Protein AF-A0A957F869-F1 (afdb_monomer_lite)

Sequence (112 aa):
MKTYLYTRLSDGGEVHIDPDADDVDLVDPKTAEVRRVDGFQYMIQVYFSQLPDDFMSSASLVDAVFCVLLANGNQPMTARDIGERVRRDPDVIVRTFSGPRVYQGIRPLLDE

Secondary structure (DSSP, 8-state):
-HHHHHHHHHTSSS----TT---EEEEPTTT--EEEE-HHHHHHHHHHHT--HHHHHHS-HHHHHHHHHHHTTT----HHHHHHHHTS-HHHHHHHHSSSSPBTTB-PPPP-

pLDDT: mean 80.65, std 11.9, range [48.16, 94.56]

Structure (mmCIF, N/CA/C/O backbone):
data_AF-A0A957F869-F1
#
_entry.id   AF-A0A957F869-F1
#
loop_
_atom_site.group_PDB
_atom_site.id
_atom_site.type_symbol
_atom_site.label_atom_id
_atom_site.label_alt_id
_atom_site.label_comp_id
_atom_site.label_asym_id
_atom_site.label_entity_id
_atom_site.label_seq_id
_atom_site.pdbx_PDB_ins_code
_atom_site.Cartn_x
_atom_site.Cartn_y
_atom_site.Cartn_z
_atom_site.occupancy
_atom_site.B_iso_or_equiv
_atom_site.auth_seq_id
_atom_site.auth_comp_id
_atom_site.auth_asym_id
_atom_site.auth_atom_id
_atom_site.pdbx_PDB_model_num
ATOM 1 N N . MET A 1 1 ? 7.340 11.496 -0.634 1.00 62.81 1 MET A N 1
ATOM 2 C CA . MET A 1 1 ? 7.102 10.034 -0.671 1.00 62.81 1 MET A CA 1
ATOM 3 C C . MET A 1 1 ? 8.298 9.279 -1.249 1.00 62.81 1 MET A C 1
ATOM 5 O O . MET A 1 1 ? 8.814 8.437 -0.528 1.00 62.81 1 MET A O 1
ATOM 9 N N . LYS A 1 2 ? 8.798 9.617 -2.456 1.00 64.38 2 LYS A N 1
ATOM 10 C CA . LYS A 1 2 ? 9.987 8.983 -3.079 1.00 64.38 2 LYS A CA 1
ATOM 11 C C . LYS A 1 2 ? 11.195 8.862 -2.121 1.00 64.38 2 LYS A C 1
ATOM 13 O O . LYS A 1 2 ? 11.672 7.761 -1.888 1.00 64.38 2 LYS A O 1
ATOM 18 N N . THR A 1 3 ? 11.583 9.947 -1.441 1.00 62.31 3 THR A N 1
ATOM 19 C CA . THR A 1 3 ? 12.694 9.953 -0.460 1.00 62.31 3 THR A CA 1
ATOM 20 C C . THR A 1 3 ? 12.495 8.990 0.719 1.00 62.31 3 THR A C 1
ATOM 22 O O . THR A 1 3 ? 13.434 8.315 1.118 1.00 62.31 3 THR A O 1
ATOM 25 N N . TYR A 1 4 ? 11.275 8.890 1.264 1.00 69.38 4 TYR A N 1
ATOM 26 C CA . TYR A 1 4 ? 10.968 7.991 2.390 1.00 69.38 4 TYR A CA 1
ATOM 27 C C . TYR A 1 4 ? 11.101 6.517 1.990 1.00 69.38 4 TYR A C 1
ATOM 29 O O . TYR A 1 4 ? 11.663 5.711 2.728 1.00 69.38 4 TYR A O 1
ATOM 37 N N . LEU A 1 5 ? 10.595 6.181 0.803 1.00 69.25 5 LEU A N 1
ATOM 38 C CA . LEU A 1 5 ? 10.668 4.835 0.244 1.00 69.25 5 LEU A CA 1
ATOM 39 C C . LEU A 1 5 ? 12.106 4.448 -0.107 1.00 69.25 5 LEU A C 1
ATOM 41 O O . LEU A 1 5 ? 12.518 3.343 0.224 1.00 69.25 5 LEU A O 1
ATOM 45 N N . TYR A 1 6 ? 12.874 5.370 -0.695 1.00 65.69 6 TYR A N 1
ATOM 46 C CA . TYR A 1 6 ? 14.288 5.161 -1.000 1.00 65.69 6 TYR A CA 1
ATOM 47 C C . TYR A 1 6 ? 15.081 4.800 0.262 1.00 65.69 6 TYR A C 1
ATOM 49 O O . TYR A 1 6 ? 15.647 3.717 0.332 1.00 65.69 6 TYR A O 1
ATOM 57 N N . THR A 1 7 ? 15.018 5.625 1.315 1.00 64.44 7 THR A N 1
ATOM 58 C CA . THR A 1 7 ? 15.716 5.336 2.581 1.00 64.44 7 THR A CA 1
ATOM 59 C C . THR A 1 7 ? 15.311 3.990 3.183 1.00 64.44 7 THR A C 1
ATOM 61 O O . THR A 1 7 ? 16.163 3.278 3.703 1.00 64.44 7 THR A O 1
ATOM 64 N N . ARG A 1 8 ? 14.028 3.613 3.100 1.00 67.31 8 ARG A N 1
ATOM 65 C CA . ARG A 1 8 ? 13.541 2.346 3.663 1.00 67.31 8 ARG A CA 1
ATOM 66 C C . ARG A 1 8 ? 13.981 1.111 2.869 1.00 67.31 8 ARG A C 1
ATOM 68 O O . ARG A 1 8 ? 14.060 0.033 3.447 1.00 67.31 8 ARG A O 1
ATOM 75 N N . LEU A 1 9 ? 14.241 1.254 1.573 1.00 64.19 9 LEU A N 1
ATOM 76 C CA . LEU A 1 9 ? 14.650 0.156 0.691 1.00 64.19 9 LEU A CA 1
ATOM 77 C C . LEU A 1 9 ? 16.174 0.022 0.598 1.00 64.19 9 LEU A C 1
ATOM 79 O O . LEU A 1 9 ? 16.680 -1.092 0.501 1.00 64.19 9 LEU A O 1
ATOM 83 N N . SER A 1 10 ? 16.914 1.129 0.702 1.00 59.75 10 SER A N 1
ATOM 84 C CA . SER A 1 10 ? 18.382 1.129 0.673 1.00 59.75 10 SER A CA 1
ATOM 85 C C . SER A 1 10 ? 19.031 0.439 1.880 1.00 59.75 10 SER A C 1
ATOM 87 O O . SER A 1 10 ? 20.179 0.019 1.782 1.00 59.75 10 SER A O 1
ATOM 89 N N . ASP A 1 11 ? 18.311 0.288 2.994 1.00 57.09 11 ASP A N 1
ATOM 90 C CA . ASP A 1 11 ? 18.814 -0.350 4.223 1.00 57.09 11 ASP A CA 1
ATOM 91 C C . ASP A 1 11 ? 18.819 -1.900 4.148 1.00 57.09 11 ASP A C 1
ATOM 93 O O . ASP A 1 11 ? 19.329 -2.565 5.046 1.00 57.09 11 ASP A O 1
ATOM 97 N N . GLY A 1 12 ? 18.249 -2.492 3.083 1.00 54.03 12 GLY A N 1
ATO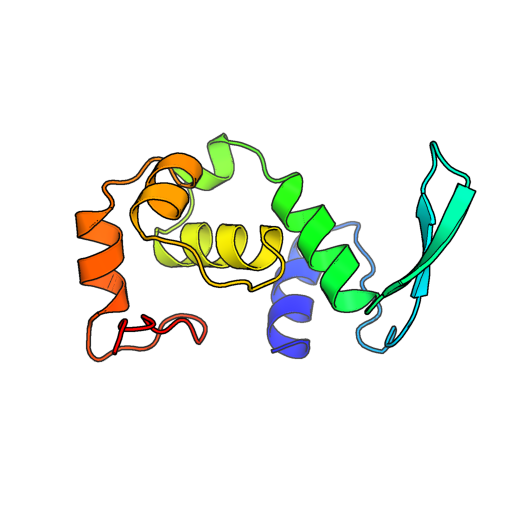M 98 C CA . GLY A 1 12 ? 18.031 -3.943 2.939 1.00 54.03 12 GLY A CA 1
ATOM 99 C C . GLY A 1 12 ? 18.942 -4.700 1.956 1.00 54.03 12 GLY A C 1
ATOM 100 O O . GLY A 1 12 ? 18.930 -5.928 1.968 1.00 54.03 12 GLY A O 1
ATOM 101 N N . GLY A 1 13 ? 19.753 -4.009 1.146 1.00 49.06 13 GLY A N 1
ATOM 102 C CA . GLY A 1 13 ? 20.711 -4.623 0.211 1.00 49.06 13 GLY A CA 1
ATOM 103 C C . GLY A 1 13 ? 20.204 -4.907 -1.220 1.00 49.06 13 GLY A C 1
ATOM 104 O O . GLY A 1 13 ? 19.050 -5.251 -1.449 1.00 49.06 13 GLY A O 1
ATOM 105 N N . GLU A 1 14 ? 21.134 -4.744 -2.172 1.00 48.16 14 GLU A N 1
ATOM 106 C CA . GLU A 1 14 ? 21.152 -5.046 -3.626 1.00 48.16 14 GLU A CA 1
ATOM 107 C C . GLU A 1 14 ? 20.242 -4.295 -4.618 1.00 48.16 14 GLU A C 1
ATOM 109 O O . GLU A 1 14 ? 20.555 -4.303 -5.810 1.00 48.16 14 GLU A O 1
ATOM 114 N N . VAL A 1 15 ? 19.202 -3.567 -4.202 1.00 54.12 15 VAL A N 1
ATOM 115 C CA . VAL A 1 15 ? 18.394 -2.778 -5.160 1.00 54.12 15 VAL A CA 1
ATOM 116 C C . VAL A 1 15 ? 18.853 -1.316 -5.196 1.00 54.12 15 VAL A C 1
ATOM 118 O O . VAL A 1 15 ? 18.484 -0.505 -4.346 1.00 54.12 15 VAL A O 1
ATOM 121 N N . HIS A 1 16 ? 19.647 -0.959 -6.209 1.00 56.25 16 HIS A N 1
ATOM 122 C CA . HIS A 1 16 ? 19.930 0.439 -6.547 1.00 56.25 16 HIS A CA 1
ATOM 123 C C . HIS A 1 16 ? 18.708 1.053 -7.239 1.00 56.25 16 HIS A C 1
ATOM 125 O O . HIS A 1 16 ? 18.488 0.856 -8.431 1.00 56.25 16 HIS A O 1
ATOM 131 N N . ILE A 1 17 ? 17.901 1.785 -6.474 1.00 59.59 17 ILE A N 1
ATOM 132 C CA . ILE A 1 17 ? 16.756 2.532 -6.995 1.00 59.59 17 ILE A CA 1
ATOM 133 C C . ILE A 1 17 ? 17.240 3.933 -7.352 1.00 59.59 17 ILE A C 1
ATOM 135 O O . ILE A 1 17 ? 17.579 4.691 -6.454 1.00 59.59 17 ILE A O 1
ATOM 139 N N . ASP A 1 18 ? 17.269 4.301 -8.628 1.00 64.94 18 ASP A N 1
ATOM 140 C CA . ASP A 1 18 ? 17.488 5.701 -8.997 1.00 64.94 18 ASP A CA 1
ATOM 141 C C . ASP A 1 18 ? 16.185 6.492 -8.748 1.00 64.94 18 ASP A C 1
ATOM 143 O O . ASP A 1 18 ? 15.177 6.226 -9.412 1.00 64.94 18 ASP A O 1
ATOM 147 N N . PRO A 1 19 ? 16.138 7.407 -7.758 1.00 59.50 19 PRO A N 1
ATOM 148 C CA . PRO A 1 19 ? 14.937 8.184 -7.467 1.00 59.50 19 PRO A CA 1
ATOM 149 C C . PRO A 1 19 ? 14.585 9.192 -8.574 1.00 59.50 19 PRO A C 1
ATOM 151 O O . PRO A 1 19 ? 13.436 9.645 -8.598 1.00 59.50 19 PRO A O 1
ATOM 154 N N . ASP A 1 20 ? 15.532 9.499 -9.470 1.00 63.69 20 ASP A N 1
ATOM 155 C CA . ASP A 1 20 ? 15.387 10.441 -10.585 1.00 63.69 20 ASP A CA 1
ATOM 156 C C . ASP A 1 20 ? 15.043 9.730 -11.914 1.00 63.69 20 ASP A C 1
ATOM 158 O O . ASP A 1 20 ? 14.932 10.366 -12.965 1.00 63.69 20 ASP A O 1
ATOM 162 N N . ALA A 1 21 ? 14.828 8.407 -11.889 1.00 64.38 21 ALA A N 1
ATOM 163 C CA . ALA A 1 21 ? 14.323 7.650 -13.033 1.00 64.38 21 ALA A CA 1
ATOM 164 C C . ALA A 1 21 ? 12.825 7.933 -13.254 1.00 64.38 21 ALA A C 1
ATOM 166 O O . ALA A 1 21 ? 11.956 7.166 -12.830 1.00 64.38 21 ALA A O 1
ATOM 167 N N . ASP A 1 22 ?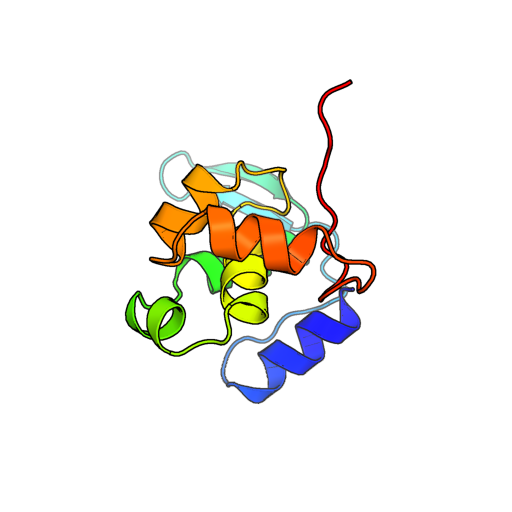 12.532 9.063 -13.897 1.00 66.31 22 ASP A N 1
ATOM 168 C CA . ASP A 1 22 ? 11.164 9.543 -14.109 1.00 66.31 22 ASP A CA 1
ATOM 169 C C . ASP A 1 22 ? 10.399 8.745 -15.173 1.00 66.31 22 ASP A C 1
ATOM 171 O O . ASP A 1 22 ? 9.234 8.441 -14.953 1.00 66.31 22 ASP A O 1
ATOM 175 N N . ASP A 1 23 ? 11.038 8.345 -16.279 1.00 75.19 23 ASP A N 1
ATOM 176 C CA . ASP A 1 23 ? 10.419 7.551 -17.350 1.00 75.19 23 ASP A CA 1
ATOM 177 C C . ASP A 1 23 ? 11.387 6.452 -17.815 1.00 75.19 23 ASP A C 1
ATOM 179 O O . ASP A 1 23 ? 12.496 6.738 -18.272 1.00 75.19 23 ASP A O 1
ATOM 183 N N . VAL A 1 24 ? 10.964 5.188 -17.727 1.00 77.06 24 VAL A N 1
ATOM 184 C CA . VAL A 1 24 ? 11.700 4.035 -18.266 1.00 77.06 24 VAL A CA 1
ATOM 185 C C . VAL A 1 24 ? 10.875 3.325 -19.331 1.00 77.06 24 VAL A C 1
ATOM 187 O O . VAL A 1 24 ? 9.657 3.171 -19.205 1.00 77.06 24 VAL A O 1
ATOM 190 N N . ASP A 1 25 ? 11.552 2.859 -20.375 1.00 80.44 25 ASP A N 1
ATOM 191 C CA . ASP A 1 25 ? 10.953 2.001 -21.389 1.00 80.44 25 ASP A CA 1
ATOM 192 C C . ASP A 1 25 ? 10.902 0.568 -20.862 1.00 80.44 25 ASP A C 1
ATOM 194 O O . ASP A 1 25 ? 11.905 -0.150 -20.833 1.00 80.44 25 ASP A O 1
ATOM 198 N N . LEU A 1 26 ? 9.721 0.142 -20.419 1.00 78.31 26 LEU A N 1
ATOM 199 C CA . LEU A 1 26 ? 9.505 -1.240 -20.032 1.00 78.31 26 LEU A CA 1
ATOM 200 C C . LEU A 1 26 ? 9.206 -2.081 -21.268 1.00 78.31 26 LEU A C 1
ATOM 202 O O . LEU A 1 26 ? 8.223 -1.834 -21.965 1.00 78.31 26 LEU A O 1
ATOM 206 N N . VAL A 1 27 ? 10.019 -3.112 -21.478 1.00 79.69 27 VAL A N 1
ATOM 207 C CA . VAL A 1 27 ? 9.807 -4.116 -22.521 1.00 79.69 27 VAL A CA 1
ATOM 208 C C . VAL A 1 27 ? 9.131 -5.339 -21.910 1.00 79.69 27 VAL A C 1
ATOM 210 O O . VAL A 1 27 ? 9.680 -5.961 -20.998 1.00 79.69 27 VAL A O 1
ATOM 213 N N . ASP A 1 28 ? 7.950 -5.704 -22.407 1.00 76.00 28 ASP A N 1
ATOM 214 C CA . ASP A 1 28 ? 7.315 -6.969 -22.034 1.00 76.00 28 ASP A CA 1
ATOM 215 C C . ASP A 1 28 ? 8.121 -8.144 -22.631 1.00 76.00 28 ASP A C 1
ATOM 217 O O . ASP A 1 28 ? 8.289 -8.220 -23.853 1.00 76.00 28 ASP A O 1
ATOM 221 N N . PRO A 1 29 ? 8.625 -9.089 -21.814 1.00 77.50 29 PRO A N 1
ATOM 222 C CA . PRO A 1 29 ? 9.492 -10.166 -22.293 1.00 77.50 29 PRO A CA 1
ATOM 223 C C . PRO A 1 29 ? 8.772 -11.201 -23.172 1.00 77.50 29 PRO A C 1
ATOM 225 O O . PRO A 1 29 ? 9.433 -12.008 -23.824 1.00 77.50 29 PRO A O 1
ATOM 228 N N . LYS A 1 30 ? 7.434 -11.224 -23.179 1.00 79.06 30 LYS A N 1
ATOM 229 C CA . LYS A 1 30 ? 6.617 -12.142 -23.982 1.00 79.06 30 LYS A CA 1
ATOM 230 C C . LYS A 1 30 ? 6.131 -11.496 -25.273 1.00 79.06 30 LYS A C 1
ATOM 232 O O . LYS A 1 30 ? 6.097 -12.177 -26.294 1.00 79.06 30 LYS A O 1
ATOM 237 N N . THR A 1 31 ? 5.729 -10.224 -25.234 1.00 87.25 31 THR A N 1
ATOM 238 C CA . THR A 1 31 ? 5.138 -9.538 -26.399 1.00 87.25 31 THR A CA 1
ATOM 239 C C . THR A 1 31 ? 6.108 -8.613 -27.129 1.00 87.25 31 THR A C 1
ATOM 241 O O . THR A 1 31 ? 5.812 -8.211 -28.252 1.00 87.25 31 THR A O 1
ATOM 244 N N . ALA A 1 32 ? 7.257 -8.290 -26.523 1.00 87.12 32 ALA A N 1
ATOM 245 C CA . ALA A 1 32 ? 8.198 -7.265 -26.983 1.00 87.12 32 ALA A CA 1
ATOM 246 C C . ALA A 1 32 ? 7.575 -5.862 -27.126 1.00 87.12 32 ALA A C 1
ATOM 248 O O . ALA A 1 32 ? 8.147 -4.984 -27.773 1.00 87.12 32 ALA A O 1
ATOM 249 N N . GLU A 1 33 ? 6.408 -5.637 -26.520 1.00 83.06 33 GLU A N 1
ATOM 250 C CA . GLU A 1 33 ? 5.776 -4.326 -26.471 1.00 83.06 33 GLU A CA 1
ATOM 251 C C . GLU A 1 33 ? 6.572 -3.402 -25.546 1.00 83.06 33 GLU A C 1
ATOM 253 O O . GLU A 1 33 ? 6.965 -3.798 -24.445 1.00 83.06 33 GLU A O 1
ATOM 258 N N . VAL A 1 34 ? 6.810 -2.172 -26.004 1.00 85.06 34 VAL A N 1
ATOM 259 C CA . VAL A 1 34 ? 7.526 -1.144 -25.246 1.00 85.06 34 VAL A CA 1
ATOM 260 C C . VAL A 1 34 ? 6.521 -0.133 -24.715 1.00 85.06 34 VAL A C 1
ATOM 262 O O . VAL A 1 34 ? 5.777 0.472 -25.488 1.00 85.06 34 VAL A O 1
ATOM 265 N N . ARG A 1 35 ? 6.518 0.076 -23.398 1.00 81.81 35 ARG A N 1
ATOM 266 C CA . ARG A 1 35 ? 5.668 1.068 -22.729 1.00 81.81 35 ARG A CA 1
ATOM 267 C C . ARG A 1 35 ? 6.502 1.976 -21.831 1.00 81.81 35 ARG A C 1
ATOM 269 O O . ARG A 1 35 ? 7.294 1.487 -21.031 1.00 81.81 35 ARG A O 1
ATOM 276 N N . ARG A 1 36 ? 6.280 3.290 -21.917 1.00 80.94 36 ARG A N 1
ATOM 277 C CA . ARG A 1 36 ? 6.855 4.240 -20.953 1.00 80.94 36 ARG A CA 1
ATOM 278 C C . ARG A 1 36 ? 6.100 4.159 -19.635 1.00 80.94 36 ARG A C 1
ATOM 280 O O . ARG A 1 36 ? 4.874 4.284 -19.625 1.00 80.94 36 ARG A O 1
ATOM 287 N N . VAL A 1 37 ? 6.830 3.957 -18.548 1.00 80.69 37 VAL A N 1
ATOM 288 C CA . VAL A 1 37 ? 6.297 3.915 -17.181 1.00 80.69 37 VAL A CA 1
ATOM 289 C C . VAL A 1 37 ? 7.199 4.708 -16.241 1.00 80.69 37 VAL A C 1
ATOM 291 O O . VAL A 1 37 ? 8.395 4.821 -16.500 1.00 80.69 37 VAL A O 1
ATOM 294 N N . ASP A 1 38 ? 6.647 5.197 -15.127 1.00 82.00 38 ASP A N 1
ATOM 295 C CA . ASP A 1 38 ? 7.461 5.765 -14.047 1.00 82.00 38 ASP A CA 1
ATOM 296 C C . ASP A 1 38 ? 8.351 4.655 -13.470 1.00 82.00 38 ASP A C 1
ATOM 298 O O . ASP A 1 38 ? 7.860 3.663 -12.913 1.00 82.00 38 ASP A O 1
ATOM 302 N N . GLY A 1 39 ? 9.666 4.790 -13.666 1.00 76.69 39 GLY A N 1
ATOM 303 C CA . GLY A 1 39 ? 10.637 3.753 -13.323 1.00 76.69 39 GLY A CA 1
ATOM 304 C C . GLY A 1 39 ? 10.697 3.490 -11.829 1.00 76.69 39 GLY A C 1
ATOM 305 O O . GLY A 1 39 ? 10.765 2.336 -11.400 1.00 76.69 39 GLY A O 1
ATOM 306 N N . PHE A 1 40 ? 10.588 4.546 -11.028 1.00 76.75 40 PHE A N 1
ATOM 307 C CA . PHE A 1 40 ? 10.536 4.439 -9.581 1.00 76.75 40 PHE A CA 1
ATOM 308 C C . PHE A 1 40 ? 9.286 3.678 -9.118 1.00 76.75 40 PHE A C 1
ATOM 310 O O . PHE A 1 40 ? 9.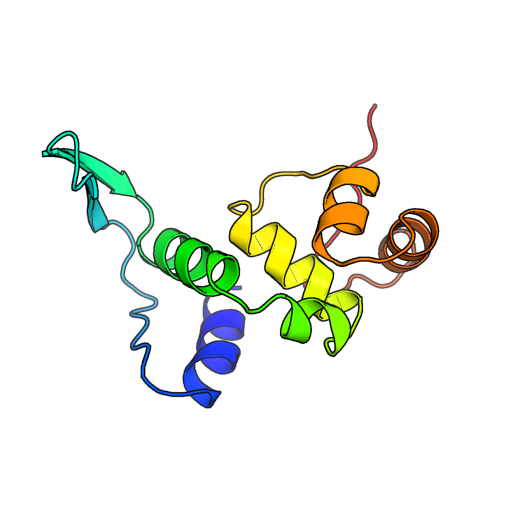392 2.713 -8.360 1.00 76.75 40 PHE A O 1
ATOM 317 N N . GLN A 1 41 ? 8.100 4.061 -9.593 1.00 74.69 41 GLN A N 1
ATOM 318 C CA . GLN A 1 41 ? 6.845 3.396 -9.242 1.00 74.69 41 GLN A CA 1
ATOM 319 C C . GLN A 1 41 ? 6.837 1.933 -9.694 1.00 74.69 41 GLN A C 1
ATOM 321 O O . GLN A 1 41 ? 6.403 1.064 -8.936 1.00 74.69 41 GLN A O 1
ATOM 326 N N . TYR A 1 42 ? 7.349 1.652 -10.893 1.00 80.44 42 TYR A N 1
ATOM 327 C CA . TYR A 1 42 ? 7.460 0.294 -11.411 1.00 80.44 42 TYR A CA 1
ATOM 328 C C . TYR A 1 42 ? 8.385 -0.575 -10.548 1.00 80.44 42 TYR A C 1
ATOM 330 O O . TYR A 1 42 ? 7.992 -1.669 -10.144 1.00 80.44 42 TYR A O 1
ATOM 338 N N . MET A 1 43 ? 9.582 -0.087 -10.202 1.00 77.25 43 MET A N 1
ATOM 339 C CA . MET A 1 43 ? 10.523 -0.823 -9.346 1.00 77.25 43 MET A CA 1
ATOM 340 C C . MET A 1 43 ? 9.931 -1.131 -7.969 1.00 77.25 43 MET A C 1
ATOM 342 O O . MET A 1 43 ? 10.036 -2.259 -7.491 1.00 77.25 43 MET A O 1
ATOM 346 N N . ILE A 1 44 ? 9.264 -0.149 -7.356 1.00 80.00 44 ILE A N 1
ATOM 347 C CA . ILE A 1 44 ? 8.534 -0.317 -6.095 1.00 80.00 44 ILE A CA 1
ATOM 348 C C . ILE A 1 44 ? 7.487 -1.419 -6.242 1.00 80.00 44 ILE A C 1
ATOM 350 O O . ILE A 1 44 ? 7.459 -2.360 -5.449 1.00 80.00 44 ILE A O 1
ATOM 354 N N . GLN A 1 45 ? 6.658 -1.341 -7.282 1.00 79.94 45 GLN A N 1
ATOM 355 C CA . GLN A 1 45 ? 5.605 -2.315 -7.517 1.00 79.94 45 GLN A CA 1
ATOM 356 C C . GLN A 1 45 ? 6.166 -3.737 -7.656 1.00 79.94 45 GLN A C 1
ATOM 358 O O . GLN A 1 45 ? 5.672 -4.660 -7.008 1.00 79.94 45 GLN A O 1
ATOM 363 N N . VAL A 1 46 ? 7.229 -3.902 -8.449 1.00 79.56 46 VAL A N 1
ATOM 364 C CA . VAL A 1 46 ? 7.913 -5.186 -8.643 1.00 79.56 46 VAL A CA 1
ATOM 365 C C . VAL A 1 46 ? 8.483 -5.703 -7.326 1.00 79.56 46 VAL A C 1
ATOM 367 O O . VAL A 1 46 ? 8.201 -6.842 -6.960 1.00 79.56 46 VAL A O 1
ATOM 370 N N . TYR A 1 47 ? 9.215 -4.874 -6.583 1.00 80.94 47 TYR A N 1
ATOM 371 C CA . TYR A 1 47 ? 9.816 -5.263 -5.310 1.00 80.94 47 TYR A CA 1
ATOM 372 C C . TYR A 1 47 ? 8.763 -5.742 -4.302 1.00 80.94 47 TYR A C 1
ATOM 374 O O . TYR A 1 47 ? 8.860 -6.847 -3.771 1.00 80.94 47 TYR A O 1
ATOM 382 N N . PHE A 1 48 ? 7.707 -4.951 -4.082 1.00 79.31 48 PHE A N 1
ATOM 383 C CA . PHE A 1 48 ? 6.665 -5.298 -3.115 1.00 79.31 48 PHE A CA 1
ATOM 384 C C . PHE A 1 48 ? 5.801 -6.485 -3.569 1.00 79.31 48 PHE A C 1
ATOM 386 O O . PHE A 1 48 ? 5.278 -7.204 -2.720 1.00 79.31 48 PHE A O 1
ATOM 393 N N . SER A 1 49 ? 5.687 -6.738 -4.879 1.00 78.38 49 SER A N 1
ATOM 394 C CA . SER A 1 49 ? 5.000 -7.928 -5.408 1.00 78.38 49 SER A CA 1
ATOM 395 C C . SER A 1 49 ? 5.755 -9.240 -5.166 1.00 78.38 49 SER A C 1
ATOM 397 O O . SER A 1 49 ? 5.137 -10.301 -5.158 1.00 78.38 49 SER A O 1
ATOM 399 N N . GLN A 1 50 ? 7.074 -9.175 -4.960 1.00 80.69 50 GLN A N 1
ATOM 400 C CA . GLN A 1 50 ? 7.933 -10.338 -4.714 1.00 80.69 50 GLN A CA 1
ATOM 401 C C . GLN A 1 50 ? 8.131 -10.633 -3.222 1.00 80.69 50 GLN A C 1
ATOM 403 O O . GLN A 1 50 ? 8.872 -11.553 -2.872 1.00 80.69 50 GLN A O 1
ATOM 408 N N . LEU A 1 51 ? 7.499 -9.862 -2.329 1.00 76.06 51 LEU A N 1
ATOM 409 C CA . LEU A 1 51 ? 7.644 -10.081 -0.896 1.00 76.06 51 LEU A CA 1
ATOM 410 C C . LEU A 1 51 ? 7.108 -11.463 -0.484 1.00 76.06 51 LEU A C 1
ATOM 412 O O . LEU A 1 51 ? 6.007 -11.831 -0.895 1.00 76.06 51 LEU A O 1
ATOM 416 N N . PRO A 1 52 ? 7.837 -12.210 0.366 1.00 77.19 52 PRO A N 1
ATOM 417 C CA . PRO A 1 52 ? 7.382 -13.509 0.845 1.00 77.19 52 PRO A CA 1
ATOM 418 C C . PRO A 1 52 ? 6.081 -13.411 1.649 1.00 77.19 52 PRO A C 1
ATOM 420 O O . PRO A 1 52 ? 5.892 -12.474 2.426 1.00 77.19 52 PRO A O 1
ATOM 423 N N . ASP A 1 53 ? 5.238 -14.440 1.578 1.00 74.88 53 ASP A N 1
ATOM 424 C CA . ASP A 1 53 ? 4.023 -14.560 2.405 1.00 74.88 53 ASP A CA 1
ATOM 425 C C . ASP A 1 53 ? 4.305 -14.426 3.919 1.00 74.88 53 ASP A C 1
ATOM 427 O O . ASP A 1 53 ? 3.485 -13.911 4.690 1.00 74.88 53 ASP A O 1
ATOM 431 N N . ASP A 1 54 ? 5.491 -14.854 4.356 1.00 73.25 54 ASP A N 1
ATOM 432 C CA . ASP A 1 54 ? 5.942 -14.770 5.748 1.00 73.25 54 ASP A CA 1
ATOM 433 C C . ASP A 1 54 ? 6.196 -13.323 6.193 1.00 73.25 54 ASP A C 1
ATOM 435 O O . ASP A 1 54 ? 6.004 -12.982 7.368 1.00 73.25 54 ASP A O 1
ATOM 439 N N . PHE A 1 55 ? 6.556 -12.435 5.259 1.00 76.69 55 PHE A N 1
ATOM 440 C CA . PHE A 1 55 ? 6.683 -11.005 5.534 1.00 76.69 55 PHE A CA 1
ATOM 441 C C . PHE A 1 55 ? 5.325 -10.413 5.913 1.00 76.69 55 PHE A C 1
ATOM 443 O O . PHE A 1 55 ? 5.217 -9.714 6.917 1.00 76.69 55 PHE A O 1
ATOM 450 N N . MET A 1 56 ? 4.260 -10.766 5.185 1.00 75.31 56 MET A N 1
ATOM 451 C CA . MET A 1 56 ? 2.903 -10.288 5.487 1.00 75.31 56 MET A CA 1
ATOM 452 C C . MET A 1 56 ? 2.420 -10.746 6.868 1.00 75.31 56 MET A C 1
ATOM 454 O O . MET A 1 56 ? 1.658 -10.051 7.540 1.00 75.31 56 MET A O 1
ATOM 458 N N . SER A 1 57 ? 2.900 -11.904 7.324 1.00 71.88 57 SER A N 1
ATOM 459 C CA . SER A 1 57 ? 2.538 -12.462 8.626 1.00 71.88 57 SER A CA 1
ATOM 460 C C . SER A 1 57 ? 3.336 -11.862 9.789 1.00 71.88 57 SER A C 1
ATOM 462 O O . SER A 1 57 ? 2.784 -11.757 10.885 1.00 71.88 57 SER A O 1
ATOM 464 N N . SER A 1 58 ? 4.586 -11.451 9.563 1.00 79.31 58 SER A N 1
ATOM 465 C CA . SER A 1 58 ? 5.499 -10.914 10.588 1.00 79.31 58 SER A CA 1
ATOM 466 C C . SER A 1 58 ? 5.531 -9.382 10.661 1.00 79.31 58 SER A C 1
ATOM 468 O O . SER A 1 58 ? 5.851 -8.825 11.713 1.00 79.31 58 SER A O 1
ATOM 470 N N . ALA A 1 59 ? 5.165 -8.691 9.580 1.00 84.50 59 ALA A N 1
ATOM 471 C CA . ALA A 1 59 ? 5.104 -7.237 9.528 1.00 84.50 59 ALA A CA 1
ATOM 472 C C . ALA A 1 59 ? 3.961 -6.660 10.383 1.00 84.50 59 ALA A C 1
ATOM 474 O O . ALA A 1 59 ? 2.937 -7.300 10.652 1.00 84.50 59 ALA A O 1
ATOM 475 N N . SER A 1 60 ? 4.122 -5.395 10.788 1.00 90.69 60 SER A N 1
ATOM 476 C CA . SER A 1 60 ? 3.032 -4.636 11.402 1.00 90.69 60 SER A CA 1
ATOM 477 C C . SER A 1 60 ? 1.867 -4.498 10.414 1.00 90.69 60 SER A C 1
ATOM 479 O O . SER A 1 60 ? 2.084 -4.420 9.206 1.00 90.69 60 SER A O 1
ATOM 481 N N . LEU A 1 61 ? 0.625 -4.416 10.910 1.00 91.50 61 LEU A N 1
ATOM 482 C CA . LEU A 1 61 ? -0.552 -4.243 10.045 1.00 91.50 61 LEU A CA 1
ATOM 483 C C . LEU A 1 61 ? -0.397 -3.040 9.104 1.00 91.50 61 LEU A C 1
ATOM 485 O O . LEU A 1 61 ? -0.753 -3.112 7.932 1.00 91.50 61 LEU A O 1
ATOM 489 N N . VAL A 1 62 ? 0.164 -1.947 9.627 1.00 91.81 62 VAL A N 1
ATOM 490 C CA . VAL A 1 62 ? 0.396 -0.715 8.872 1.00 91.81 62 VAL A CA 1
ATOM 491 C C . VAL A 1 62 ? 1.378 -0.942 7.730 1.00 91.81 62 VAL A C 1
ATOM 493 O O . VAL A 1 62 ? 1.097 -0.536 6.606 1.00 91.81 62 VAL A O 1
ATOM 496 N N . ASP A 1 63 ? 2.509 -1.597 8.001 1.00 89.62 63 ASP A N 1
ATOM 497 C CA . ASP A 1 63 ? 3.519 -1.853 6.975 1.00 89.62 63 ASP A CA 1
ATOM 498 C C . ASP A 1 63 ? 3.020 -2.862 5.937 1.00 89.62 63 ASP A C 1
ATOM 500 O O . ASP A 1 63 ? 3.220 -2.642 4.746 1.00 89.62 63 ASP A O 1
ATOM 504 N N . ALA A 1 64 ? 2.322 -3.921 6.358 1.00 90.81 64 ALA A N 1
ATOM 505 C CA . ALA A 1 64 ? 1.761 -4.916 5.447 1.00 90.81 64 ALA A CA 1
ATOM 506 C C . ALA A 1 64 ? 0.742 -4.287 4.481 1.00 90.81 64 ALA A C 1
ATOM 508 O O . ALA A 1 64 ? 0.846 -4.464 3.268 1.00 90.81 64 ALA A O 1
ATOM 509 N N . VAL A 1 65 ? -0.197 -3.483 4.997 1.00 92.25 65 VAL A N 1
ATOM 510 C CA . VAL A 1 65 ? -1.185 -2.770 4.165 1.00 92.25 65 VAL A CA 1
ATOM 511 C C . VAL A 1 65 ? -0.497 -1.776 3.226 1.00 92.25 65 VAL A C 1
ATOM 513 O O . VAL A 1 65 ? -0.849 -1.700 2.051 1.00 92.25 65 VAL A O 1
ATOM 516 N N . PHE A 1 66 ? 0.514 -1.049 3.708 1.00 91.12 66 PHE A N 1
ATOM 517 C CA . PHE A 1 66 ? 1.287 -0.124 2.881 1.00 91.12 66 PHE A CA 1
ATOM 518 C C . PHE A 1 66 ? 2.003 -0.836 1.724 1.00 91.12 66 PHE A C 1
ATOM 520 O O . PHE A 1 66 ? 1.901 -0.398 0.581 1.00 91.12 66 PHE A O 1
ATOM 527 N N . CYS A 1 67 ? 2.656 -1.969 1.993 1.00 88.38 67 CYS A N 1
ATOM 528 C CA . CYS A 1 67 ? 3.321 -2.779 0.971 1.00 88.38 67 CYS A CA 1
ATOM 529 C C . CYS A 1 67 ? 2.329 -3.313 -0.071 1.00 88.38 67 CYS A C 1
ATOM 531 O O . CYS A 1 67 ? 2.610 -3.262 -1.265 1.00 88.38 67 CYS A O 1
ATOM 533 N N . VAL A 1 68 ? 1.153 -3.779 0.365 1.00 90.50 68 VAL A N 1
ATOM 534 C CA . VAL A 1 68 ? 0.098 -4.267 -0.537 1.00 90.50 68 VAL A CA 1
ATOM 535 C C . VAL A 1 68 ? -0.412 -3.163 -1.464 1.00 90.50 68 VAL A C 1
ATOM 537 O O . VAL A 1 68 ? -0.555 -3.400 -2.663 1.00 90.50 68 VAL A O 1
ATOM 540 N N . LEU A 1 69 ? -0.640 -1.953 -0.948 1.00 90.75 69 LEU A N 1
ATOM 541 C CA . LEU A 1 69 ? -1.071 -0.821 -1.774 1.00 90.75 69 LEU A CA 1
ATOM 542 C C . LEU A 1 69 ? 0.007 -0.415 -2.787 1.00 90.75 69 LEU A C 1
ATOM 544 O O . LEU A 1 69 ? -0.315 -0.178 -3.950 1.00 90.75 69 LEU A O 1
ATOM 548 N N . LEU A 1 70 ? 1.284 -0.416 -2.391 1.00 88.06 70 LEU A N 1
ATOM 549 C CA . LEU A 1 70 ? 2.400 -0.148 -3.305 1.00 88.06 70 LEU A CA 1
ATOM 550 C C . LEU A 1 70 ? 2.532 -1.222 -4.394 1.00 88.06 70 LEU A C 1
ATOM 552 O O . LEU A 1 70 ? 2.702 -0.884 -5.565 1.00 88.06 70 LEU A O 1
ATOM 556 N N . ALA A 1 71 ? 2.382 -2.501 -4.039 1.00 86.62 71 ALA A N 1
ATOM 557 C CA . ALA A 1 71 ? 2.360 -3.613 -4.993 1.00 86.62 71 ALA A CA 1
ATOM 558 C C . ALA A 1 71 ? 1.168 -3.532 -5.969 1.00 86.62 71 ALA A C 1
ATOM 560 O O . ALA A 1 71 ? 1.255 -3.984 -7.111 1.00 86.62 71 ALA A O 1
ATOM 561 N N . ASN A 1 72 ? 0.065 -2.906 -5.551 1.00 87.38 72 ASN A N 1
ATOM 562 C CA . ASN A 1 72 ? -1.090 -2.613 -6.400 1.00 87.38 72 ASN A CA 1
ATOM 563 C C . ASN A 1 72 ? -0.975 -1.265 -7.143 1.00 87.38 72 ASN A C 1
ATOM 565 O O . ASN A 1 72 ? -1.971 -0.714 -7.610 1.00 87.38 72 ASN A O 1
ATOM 569 N N . GLY A 1 73 ? 0.227 -0.684 -7.227 1.00 84.00 73 GLY A N 1
ATOM 570 C CA . GLY A 1 73 ? 0.454 0.573 -7.940 1.00 84.00 73 GLY A CA 1
ATOM 571 C C . GLY A 1 73 ? -0.261 1.773 -7.312 1.00 84.00 73 GLY A C 1
ATOM 572 O O . GLY A 1 73 ? -0.659 2.686 -8.032 1.00 84.00 73 GLY A O 1
ATOM 573 N N . ASN A 1 74 ? -0.447 1.764 -5.987 1.00 87.44 74 ASN A N 1
ATOM 574 C CA . ASN A 1 74 ? -1.185 2.768 -5.213 1.00 87.44 74 ASN A CA 1
ATOM 575 C C . ASN A 1 74 ? -2.639 2.983 -5.664 1.00 87.44 74 ASN A C 1
ATOM 577 O O . ASN A 1 74 ? -3.218 4.036 -5.394 1.00 87.44 74 ASN A O 1
ATOM 581 N N . GLN A 1 75 ? -3.244 2.001 -6.336 1.00 88.62 75 GLN A N 1
ATOM 582 C CA . GLN A 1 75 ? -4.665 2.059 -6.660 1.00 88.62 75 GLN A CA 1
ATOM 583 C C . GLN A 1 75 ? -5.519 1.734 -5.426 1.00 88.62 75 GLN A C 1
ATOM 585 O O . GLN A 1 75 ? -5.114 0.888 -4.617 1.00 88.62 75 GLN A O 1
ATOM 590 N N . PRO A 1 76 ? -6.700 2.367 -5.281 1.00 91.38 76 PRO A N 1
ATOM 591 C CA . PRO A 1 76 ? -7.658 2.035 -4.233 1.00 91.38 76 PRO A CA 1
ATOM 592 C C . PRO A 1 76 ? -7.964 0.539 -4.180 1.00 91.38 76 PRO A C 1
ATOM 594 O O . PRO A 1 76 ? -8.104 -0.119 -5.210 1.00 91.38 76 PRO A O 1
ATOM 597 N N . MET A 1 77 ? -8.092 0.005 -2.968 1.00 93.06 77 MET A N 1
ATOM 598 C CA . MET A 1 77 ? -8.443 -1.392 -2.727 1.00 93.06 77 MET A CA 1
ATOM 599 C C . MET A 1 77 ? -9.456 -1.488 -1.599 1.00 93.06 77 MET A C 1
ATOM 601 O O . MET A 1 77 ? -9.398 -0.713 -0.641 1.00 93.06 77 MET A O 1
ATOM 605 N N . THR A 1 78 ? -10.353 -2.470 -1.681 1.00 94.38 78 THR A N 1
ATOM 606 C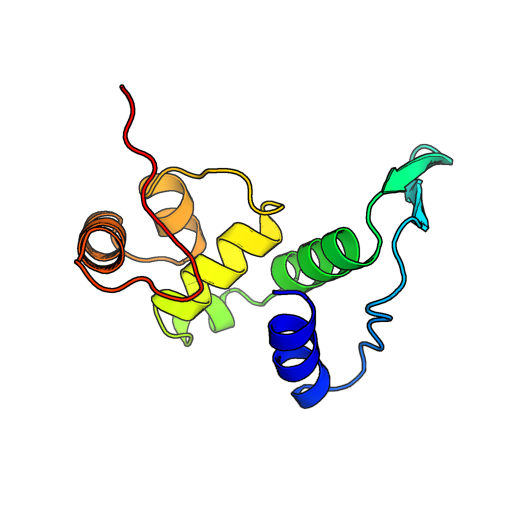 CA . THR A 1 78 ? -11.300 -2.713 -0.594 1.00 94.38 78 THR A CA 1
ATOM 607 C C . THR A 1 78 ? -10.582 -3.323 0.608 1.00 94.38 78 THR A C 1
ATOM 609 O O . THR A 1 78 ? -9.598 -4.054 0.472 1.00 94.38 78 THR A O 1
ATOM 612 N N . ALA A 1 79 ? -11.095 -3.076 1.816 1.00 93.06 79 ALA A N 1
ATOM 613 C CA . ALA A 1 79 ? -10.532 -3.673 3.028 1.00 93.06 79 ALA A CA 1
ATOM 614 C C . ALA A 1 79 ? -10.544 -5.214 2.994 1.00 93.06 79 ALA A C 1
ATOM 616 O O . ALA A 1 79 ? -9.679 -5.841 3.602 1.00 93.06 79 ALA A O 1
ATOM 617 N N . ARG A 1 80 ? -11.489 -5.820 2.258 1.00 94.00 80 ARG A N 1
ATOM 618 C CA . ARG A 1 80 ? -11.555 -7.273 2.049 1.00 94.00 80 ARG A CA 1
ATOM 619 C C . ARG A 1 80 ? -10.381 -7.766 1.205 1.00 94.00 80 ARG A C 1
ATOM 621 O O . ARG A 1 80 ? -9.649 -8.636 1.664 1.00 94.00 80 ARG A O 1
ATOM 628 N N . ASP A 1 81 ? -10.132 -7.136 0.057 1.00 93.50 81 ASP A N 1
ATOM 629 C CA . ASP A 1 81 ? -9.025 -7.506 -0.840 1.00 93.50 81 ASP A CA 1
ATOM 630 C C . ASP A 1 81 ? -7.650 -7.305 -0.190 1.00 93.50 81 ASP A C 1
ATOM 632 O O . ASP A 1 81 ? -6.689 -8.023 -0.488 1.00 93.50 81 ASP A O 1
ATOM 636 N N . ILE A 1 82 ? -7.535 -6.294 0.679 1.00 92.81 82 ILE A N 1
ATOM 637 C CA . ILE A 1 82 ? -6.333 -6.074 1.485 1.00 92.81 82 ILE A CA 1
ATOM 638 C C . ILE A 1 82 ? -6.219 -7.183 2.535 1.00 92.81 82 ILE A C 1
ATOM 640 O O . ILE A 1 82 ? -5.155 -7.787 2.648 1.00 92.81 82 ILE A O 1
ATOM 644 N N . GLY A 1 83 ? -7.297 -7.478 3.269 1.00 92.06 83 GLY A N 1
ATOM 645 C CA . GLY A 1 83 ? -7.339 -8.503 4.317 1.00 92.06 83 GLY A CA 1
ATOM 646 C C . GLY A 1 83 ? -6.940 -9.894 3.833 1.00 92.06 83 GLY A C 1
ATOM 647 O O . GLY A 1 83 ? -6.173 -10.577 4.512 1.00 92.06 83 GLY A O 1
ATOM 648 N N . GLU A 1 84 ? -7.368 -10.275 2.628 1.00 90.94 84 GLU A N 1
ATOM 649 C CA . GLU A 1 84 ? -6.956 -11.524 1.977 1.00 90.94 84 GLU A CA 1
ATOM 650 C C . GLU A 1 84 ? -5.442 -11.574 1.726 1.00 90.94 84 GLU A C 1
ATOM 652 O O . GLU A 1 84 ? -4.797 -12.578 2.034 1.00 90.94 84 GLU A O 1
ATOM 657 N N . ARG A 1 85 ? -4.850 -10.476 1.237 1.00 88.44 85 ARG A N 1
ATOM 658 C CA . ARG A 1 85 ? -3.407 -10.393 0.950 1.00 88.44 85 ARG A CA 1
ATOM 659 C C . ARG A 1 85 ? -2.548 -10.335 2.209 1.00 88.44 85 ARG A C 1
ATOM 661 O O . ARG A 1 85 ? -1.514 -10.992 2.270 1.00 88.44 85 ARG A O 1
ATOM 668 N N . VAL A 1 86 ? -2.960 -9.569 3.222 1.00 89.69 86 VAL A N 1
ATOM 669 C CA . VAL A 1 86 ? -2.193 -9.439 4.476 1.00 89.69 86 VAL A CA 1
ATOM 670 C C . VAL A 1 86 ? -2.516 -10.534 5.498 1.00 89.69 86 VAL A C 1
ATOM 672 O O . VAL A 1 86 ? -1.894 -10.583 6.558 1.00 89.69 86 VAL A O 1
ATOM 675 N N . ARG A 1 87 ? -3.494 -11.406 5.208 1.00 88.75 87 ARG A N 1
ATOM 676 C CA . ARG A 1 87 ? -4.019 -12.438 6.122 1.00 88.75 87 ARG A CA 1
ATOM 677 C C . ARG A 1 87 ? -4.423 -11.845 7.474 1.00 88.75 87 ARG A C 1
ATOM 679 O O . ARG A 1 87 ? -3.962 -12.278 8.537 1.00 88.75 87 ARG A O 1
ATOM 686 N N . ARG A 1 88 ? -5.241 -10.793 7.435 1.00 89.06 88 ARG A N 1
ATOM 687 C CA . ARG A 1 88 ? -5.792 -10.109 8.615 1.00 89.06 88 ARG A CA 1
ATOM 688 C C . ARG A 1 88 ? -7.269 -9.831 8.402 1.00 89.06 88 ARG A C 1
ATOM 690 O O . ARG A 1 88 ? -7.723 -9.683 7.273 1.00 89.06 88 ARG A O 1
ATOM 697 N N . ASP A 1 89 ? -7.995 -9.738 9.507 1.00 93.31 89 ASP A N 1
ATOM 698 C CA . ASP A 1 89 ? -9.416 -9.421 9.485 1.00 93.31 89 ASP A CA 1
ATOM 699 C C . ASP A 1 89 ? -9.651 -8.019 8.870 1.00 93.31 89 ASP A C 1
ATOM 701 O O . ASP A 1 89 ? -9.037 -7.044 9.334 1.00 93.31 89 ASP A O 1
ATOM 705 N N . PRO A 1 90 ? -10.512 -7.893 7.839 1.00 94.56 90 PRO A N 1
ATOM 706 C CA . PRO A 1 90 ? -10.873 -6.612 7.236 1.00 94.56 90 PRO A CA 1
ATOM 707 C C . PRO A 1 90 ? -11.354 -5.564 8.247 1.00 94.56 90 PRO A C 1
ATOM 709 O O . PRO A 1 90 ? -11.026 -4.385 8.098 1.00 94.56 90 PRO A O 1
ATOM 712 N N . ASP A 1 91 ? -12.054 -5.965 9.310 1.00 94.12 91 ASP A N 1
ATOM 713 C CA . ASP A 1 91 ? -12.572 -5.037 10.320 1.00 94.12 91 ASP A CA 1
ATOM 714 C C . ASP A 1 91 ? -11.435 -4.384 11.116 1.00 94.12 91 ASP A C 1
ATOM 716 O O . ASP A 1 91 ? -11.494 -3.202 11.471 1.00 94.12 91 ASP A O 1
ATOM 720 N N . VAL A 1 92 ? -10.345 -5.123 11.352 1.00 93.25 92 VAL A N 1
ATOM 721 C CA . VAL A 1 92 ? -9.141 -4.599 12.014 1.00 93.25 92 VAL A CA 1
ATOM 722 C C . VAL A 1 92 ? -8.437 -3.580 11.117 1.00 93.25 92 VAL A C 1
ATOM 724 O O . VAL A 1 92 ? -7.940 -2.566 11.615 1.00 93.25 92 VAL A O 1
ATOM 727 N N . ILE A 1 93 ? -8.431 -3.804 9.800 1.00 93.62 93 ILE A N 1
ATOM 728 C CA . ILE A 1 93 ? -7.886 -2.856 8.820 1.00 93.62 93 ILE A CA 1
ATOM 729 C C . ILE A 1 93 ? -8.711 -1.569 8.850 1.00 93.62 93 ILE A C 1
ATOM 731 O O . ILE A 1 93 ? -8.161 -0.497 9.110 1.00 93.62 93 ILE A O 1
ATOM 735 N N . VAL A 1 94 ? -10.031 -1.667 8.675 1.00 93.00 94 VAL A N 1
ATOM 736 C CA . VAL A 1 94 ? -10.927 -0.502 8.685 1.00 93.00 94 VAL A CA 1
ATOM 737 C C . VAL A 1 94 ? -10.778 0.278 9.986 1.00 93.00 94 VAL A C 1
ATOM 739 O O . VAL A 1 94 ? -10.564 1.488 9.948 1.00 93.00 94 VAL A O 1
ATOM 742 N N . ARG A 1 95 ? -10.805 -0.393 11.141 1.00 92.19 95 ARG A N 1
ATOM 743 C CA . ARG A 1 95 ? -10.665 0.265 12.447 1.00 92.19 95 ARG A CA 1
ATOM 744 C C . ARG A 1 95 ? -9.330 0.995 12.606 1.00 92.19 95 ARG A C 1
ATOM 746 O O . ARG A 1 95 ? -9.290 2.056 13.225 1.00 92.19 95 ARG A O 1
ATOM 753 N N . THR A 1 96 ? -8.250 0.439 12.061 1.00 93.50 96 THR A N 1
ATOM 754 C CA . THR A 1 96 ? -6.906 1.029 12.149 1.00 93.50 96 THR A CA 1
ATOM 755 C C . THR A 1 96 ? -6.782 2.284 11.289 1.00 93.50 96 THR A C 1
ATOM 757 O O . THR A 1 96 ? -6.245 3.291 11.751 1.00 93.50 96 THR A O 1
ATOM 760 N N . PHE A 1 97 ? -7.300 2.247 10.060 1.00 93.38 97 PHE A N 1
ATOM 761 C CA . PHE A 1 97 ? -7.134 3.330 9.083 1.00 93.38 97 PHE A CA 1
ATOM 762 C C . PHE A 1 97 ? -8.276 4.355 9.068 1.00 93.38 97 PHE A C 1
ATOM 764 O O . PHE A 1 97 ? -8.099 5.437 8.518 1.00 93.38 97 PHE A O 1
ATOM 771 N N . SER A 1 98 ? -9.413 4.067 9.708 1.00 90.44 98 SER A N 1
ATOM 772 C CA . SER A 1 98 ? -10.528 5.022 9.872 1.00 90.44 98 SER A CA 1
ATOM 773 C C . SER A 1 98 ? -10.376 5.927 11.099 1.00 90.44 98 SER A C 1
ATOM 775 O O . SER A 1 98 ? -11.232 6.767 11.369 1.00 90.44 98 SER A O 1
ATOM 777 N N . GLY A 1 99 ? -9.308 5.743 11.879 1.00 88.00 99 GLY A N 1
ATOM 778 C CA . GLY A 1 99 ? -9.000 6.592 13.023 1.00 88.00 99 GLY A CA 1
ATOM 779 C C . GLY A 1 99 ? -8.502 7.991 12.624 1.00 88.00 99 GLY A C 1
ATOM 780 O O . GLY A 1 99 ? -8.217 8.261 11.459 1.00 88.00 99 GLY A O 1
ATOM 781 N N . PRO A 1 100 ? -8.312 8.894 13.603 1.00 89.31 100 PRO A N 1
ATOM 782 C CA . PRO A 1 100 ? -7.820 10.253 13.350 1.00 89.31 100 PRO A CA 1
ATOM 783 C C . PRO A 1 100 ? -6.349 10.299 12.904 1.00 89.31 100 PRO A C 1
ATOM 785 O O . PRO A 1 100 ? -5.880 11.316 12.393 1.00 89.31 100 PRO A O 1
ATOM 788 N N . ARG A 1 101 ? -5.592 9.218 13.126 1.00 92.19 101 ARG A N 1
ATOM 789 C CA . ARG A 1 101 ? -4.173 9.137 12.784 1.00 92.19 101 ARG A CA 1
ATOM 790 C C . ARG A 1 101 ? -3.999 8.624 11.359 1.00 92.19 101 ARG A C 1
ATOM 792 O O . ARG A 1 101 ? -4.426 7.524 11.037 1.00 92.19 101 ARG A O 1
ATOM 799 N N . VAL A 1 102 ? -3.279 9.393 10.547 1.00 92.44 102 VAL A N 1
ATOM 800 C CA . VAL A 1 102 ? -2.868 8.984 9.200 1.00 92.44 102 VAL A CA 1
ATOM 801 C C . VAL A 1 102 ? -1.573 8.181 9.294 1.00 92.44 102 VAL A C 1
ATOM 803 O O . VAL A 1 102 ? -0.551 8.688 9.761 1.00 92.44 102 VAL A O 1
ATOM 806 N N . TYR A 1 103 ? -1.611 6.930 8.845 1.00 91.94 103 TYR A N 1
ATOM 807 C CA . TYR A 1 103 ? -0.458 6.034 8.817 1.00 91.94 103 TYR A CA 1
ATOM 808 C C . TYR A 1 103 ? 0.093 5.939 7.398 1.00 91.94 103 TYR A C 1
ATOM 810 O O . TYR A 1 103 ? -0.647 5.600 6.483 1.00 91.94 103 TYR A O 1
ATOM 818 N N . GLN A 1 104 ? 1.380 6.239 7.205 1.00 88.69 104 GLN A N 1
ATOM 819 C CA . GLN A 1 104 ? 2.050 6.157 5.895 1.00 88.69 104 GLN A CA 1
ATOM 820 C C . GLN A 1 104 ? 1.326 6.907 4.756 1.00 88.69 104 GLN A C 1
ATOM 822 O O . GLN A 1 104 ? 1.428 6.541 3.592 1.00 88.69 104 GLN A O 1
ATOM 827 N N . GLY A 1 105 ? 0.561 7.954 5.088 1.00 89.38 105 GLY A N 1
ATOM 828 C CA . GLY A 1 105 ? -0.247 8.700 4.117 1.00 89.38 105 GLY A CA 1
ATOM 829 C C . GLY A 1 105 ? -1.540 8.005 3.666 1.00 89.38 105 GLY A C 1
ATOM 830 O O . GLY A 1 105 ? -2.281 8.594 2.887 1.00 89.38 105 GLY A O 1
ATOM 831 N N . ILE A 1 106 ? -1.846 6.804 4.168 1.00 92.00 106 ILE A N 1
ATOM 832 C CA . ILE A 1 106 ? -3.042 6.035 3.807 1.00 92.00 106 ILE A CA 1
ATOM 833 C C . ILE A 1 106 ? -4.279 6.677 4.435 1.00 92.00 106 ILE A C 1
ATOM 835 O O . ILE A 1 106 ? -4.302 6.972 5.635 1.00 92.00 106 ILE A O 1
ATOM 839 N N . ARG A 1 107 ? -5.322 6.857 3.621 1.00 91.56 107 ARG A N 1
ATOM 840 C CA . ARG A 1 107 ? -6.648 7.298 4.057 1.00 91.56 107 ARG A CA 1
ATOM 841 C C . ARG A 1 107 ? -7.737 6.430 3.424 1.00 91.56 107 ARG A C 1
ATOM 843 O O . ARG A 1 107 ? -7.567 6.026 2.274 1.00 91.56 107 ARG A O 1
ATOM 850 N N . PRO A 1 108 ? -8.846 6.167 4.136 1.00 91.31 108 PRO A N 1
ATOM 851 C CA . PRO A 1 108 ? -10.006 5.527 3.539 1.00 91.31 108 PRO A CA 1
ATOM 852 C C . PRO A 1 108 ? -10.595 6.438 2.463 1.00 91.31 108 PRO A C 1
ATOM 854 O O . PRO A 1 108 ? -10.726 7.646 2.672 1.00 91.31 108 PRO A O 1
ATOM 857 N N . LEU A 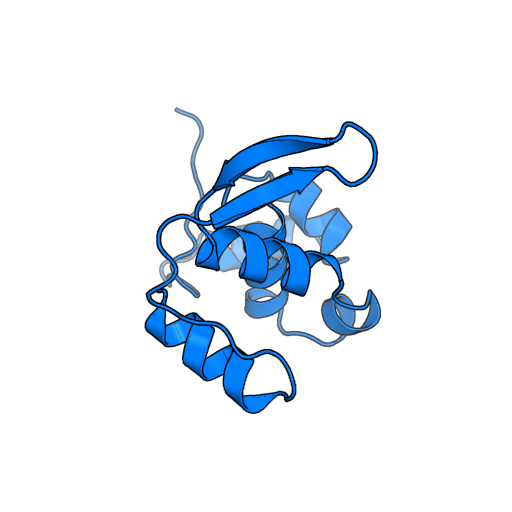1 109 ? -10.969 5.843 1.339 1.00 90.25 109 LEU A N 1
ATOM 858 C CA . LEU A 1 109 ? -11.877 6.462 0.386 1.00 90.25 109 LEU A CA 1
ATOM 859 C C . LEU A 1 109 ? -13.284 6.017 0.775 1.00 90.25 109 LEU A C 1
ATOM 861 O O . LEU A 1 109 ? -13.525 4.826 0.965 1.00 90.25 109 LEU A O 1
ATOM 865 N N . LE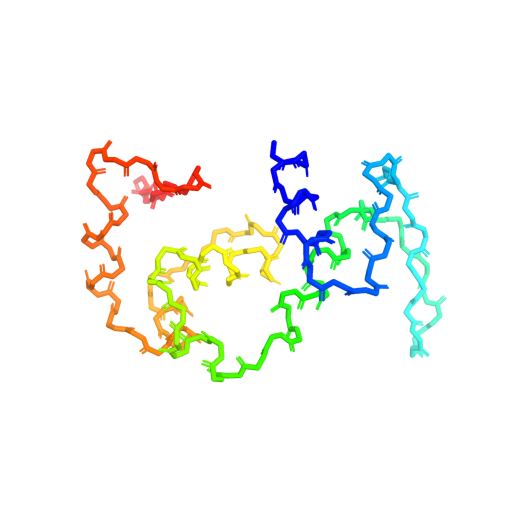U A 1 110 ? -14.165 6.987 0.985 1.00 82.75 110 LEU A N 1
ATOM 866 C CA . LEU A 1 110 ? -15.574 6.743 1.250 1.00 82.75 110 LEU A CA 1
ATOM 867 C C . LEU A 1 110 ? -16.290 6.862 -0.092 1.00 82.75 110 LEU A C 1
ATOM 869 O O . LEU A 1 110 ? -16.061 7.842 -0.802 1.00 82.75 110 LEU A O 1
ATOM 873 N N . ASP A 1 111 ? -17.105 5.869 -0.434 1.00 73.94 111 ASP A N 1
ATOM 874 C CA . ASP A 1 111 ? -18.025 5.995 -1.561 1.00 73.94 111 ASP A CA 1
ATOM 875 C C . ASP A 1 111 ? -19.032 7.117 -1.231 1.00 73.94 111 ASP A C 1
ATOM 877 O O . ASP A 1 111 ? -19.508 7.195 -0.093 1.00 73.94 111 ASP A O 1
ATOM 881 N N . GLU A 1 112 ? -19.283 8.017 -2.189 1.00 56.03 112 GLU A N 1
ATOM 882 C CA . GLU A 1 112 ? -20.249 9.127 -2.059 1.00 56.03 112 GLU A CA 1
ATOM 883 C C . GLU A 1 112 ? -21.708 8.649 -2.016 1.00 56.03 112 GLU A C 1
ATOM 885 O O . GLU A 1 112 ? -22.063 7.709 -2.768 1.00 56.03 112 GLU A O 1
#

Radius of gyration: 15.47 Å; chains: 1; bounding box: 41×25×40 Å

Foldseek 3Di:
DLVVVCVVVVVPDDDDQDSPQQWDFDQDPPPRDTDIDGSNLVVLLVVLLPDDLVCLVPDDLLVLLVSVCSVVSVDDDQLVVSCVSSVHDSVVVCVVQVDPDHRPNDHDDDDD